Protein AF-A0A9W6QDW7-F1 (afdb_monomer)

Structure (mmCIF, N/CA/C/O backbone):
data_AF-A0A9W6QDW7-F1
#
_entry.id   AF-A0A9W6QDW7-F1
#
loop_
_atom_site.group_PDB
_atom_site.id
_atom_site.type_symbol
_atom_site.label_atom_id
_atom_site.label_alt_id
_atom_site.label_comp_id
_atom_site.label_asym_id
_atom_site.label_entity_id
_atom_site.label_seq_id
_atom_site.pdbx_PDB_ins_code
_atom_site.Cartn_x
_atom_site.Cartn_y
_atom_site.Cartn_z
_atom_site.occupancy
_atom_site.B_iso_or_equiv
_atom_site.auth_seq_id
_atom_site.auth_comp_id
_atom_site.auth_asym_id
_atom_site.auth_atom_id
_atom_site.pdbx_PDB_model_num
ATOM 1 N N . MET A 1 1 ? 29.495 6.963 -20.600 1.00 66.56 1 MET A N 1
ATOM 2 C CA . MET A 1 1 ? 28.481 5.918 -20.327 1.00 66.56 1 MET A CA 1
ATOM 3 C C . MET A 1 1 ? 27.839 5.530 -21.652 1.00 66.56 1 MET A C 1
ATOM 5 O O . MET A 1 1 ? 27.505 6.434 -22.404 1.00 66.56 1 MET A O 1
ATOM 9 N N . SER A 1 2 ? 27.755 4.238 -21.989 1.00 92.69 2 SER A N 1
ATOM 10 C CA . SER A 1 2 ? 27.224 3.792 -23.292 1.00 92.69 2 SER A CA 1
ATOM 11 C C . SER A 1 2 ? 25.698 3.630 -23.260 1.00 92.69 2 SER A C 1
ATOM 13 O O . SER A 1 2 ? 25.138 3.363 -22.196 1.00 92.69 2 SER A O 1
ATOM 15 N N . LEU A 1 3 ? 25.031 3.738 -24.418 1.00 90.56 3 LEU A N 1
ATOM 16 C CA . LEU A 1 3 ? 23.587 3.486 -24.549 1.00 90.56 3 LEU A CA 1
ATOM 17 C C . LEU A 1 3 ? 23.208 2.088 -24.035 1.00 90.56 3 LEU A C 1
ATOM 19 O O . LEU A 1 3 ? 22.211 1.933 -23.341 1.00 90.56 3 LEU A O 1
ATOM 23 N N . ARG A 1 4 ? 24.047 1.083 -24.306 1.00 92.44 4 ARG A N 1
ATOM 24 C CA . ARG A 1 4 ? 23.862 -0.288 -23.819 1.00 92.44 4 ARG A CA 1
ATOM 25 C C . ARG A 1 4 ? 23.875 -0.360 -22.290 1.00 92.44 4 ARG A C 1
ATOM 27 O O . ARG A 1 4 ? 22.956 -0.919 -21.707 1.00 92.44 4 ARG A O 1
ATOM 34 N N . THR A 1 5 ? 24.863 0.269 -21.654 1.00 91.31 5 THR A N 1
ATOM 35 C CA . THR A 1 5 ? 24.975 0.323 -20.187 1.00 91.31 5 THR A CA 1
ATOM 36 C C . THR A 1 5 ? 23.779 1.041 -19.553 1.00 91.31 5 THR A C 1
ATOM 38 O O . THR A 1 5 ? 23.321 0.645 -18.487 1.00 91.31 5 THR A O 1
ATOM 41 N N . TRP A 1 6 ? 23.251 2.082 -20.207 1.00 91.00 6 TRP A N 1
ATOM 42 C CA . TRP A 1 6 ? 22.046 2.774 -19.744 1.00 91.00 6 TRP A CA 1
ATOM 43 C C . TRP A 1 6 ? 20.794 1.886 -19.843 1.00 91.00 6 TRP A C 1
ATOM 45 O O . TRP A 1 6 ? 20.041 1.805 -18.878 1.00 91.00 6 TRP A O 1
ATOM 55 N N . ILE A 1 7 ? 20.606 1.166 -20.958 1.00 93.06 7 ILE A N 1
ATOM 56 C CA . ILE A 1 7 ? 19.473 0.240 -21.146 1.00 93.06 7 ILE A CA 1
ATOM 57 C C . ILE A 1 7 ? 19.524 -0.911 -20.133 1.00 93.06 7 ILE A C 1
ATOM 59 O O . ILE A 1 7 ? 18.508 -1.240 -19.528 1.00 93.06 7 ILE A O 1
ATOM 63 N N . GLU A 1 8 ? 20.694 -1.523 -19.938 1.00 93.31 8 GLU A N 1
ATOM 64 C CA . GLU A 1 8 ? 20.882 -2.627 -18.985 1.00 93.31 8 GLU A CA 1
ATOM 65 C C . GLU A 1 8 ? 20.585 -2.174 -17.551 1.00 93.31 8 GLU A C 1
ATOM 67 O O . GLU A 1 8 ? 19.834 -2.837 -16.836 1.00 93.31 8 GLU A O 1
ATOM 72 N N . ARG A 1 9 ? 21.090 -0.998 -17.159 1.00 91.69 9 ARG A N 1
ATOM 73 C CA . ARG A 1 9 ? 20.782 -0.402 -15.858 1.00 91.69 9 ARG A CA 1
ATOM 74 C C . ARG A 1 9 ? 19.287 -0.126 -15.701 1.00 91.69 9 ARG A C 1
ATOM 76 O O . ARG A 1 9 ? 18.727 -0.453 -14.661 1.00 91.69 9 ARG A O 1
ATOM 83 N N . ARG A 1 10 ? 18.638 0.434 -16.726 1.00 92.88 10 ARG A N 1
ATOM 84 C CA . ARG A 1 10 ? 17.209 0.755 -16.657 1.00 92.88 10 ARG A CA 1
ATOM 85 C C . ARG A 1 10 ? 16.346 -0.496 -16.497 1.00 92.88 10 ARG A C 1
ATOM 87 O O . ARG A 1 10 ? 15.411 -0.478 -15.709 1.00 92.88 10 ARG A O 1
ATOM 94 N N . ARG A 1 11 ? 16.686 -1.587 -17.189 1.00 92.31 11 ARG A N 1
ATOM 95 C CA . ARG A 1 11 ? 15.996 -2.876 -17.020 1.00 92.31 11 ARG A CA 1
ATOM 96 C C . ARG A 1 11 ? 16.145 -3.424 -15.604 1.00 92.31 11 ARG A C 1
ATOM 98 O O . ARG A 1 11 ? 15.151 -3.827 -15.017 1.00 92.31 11 ARG A O 1
ATOM 105 N N . ALA A 1 12 ? 17.354 -3.384 -15.046 1.00 91.69 12 ALA A N 1
ATOM 106 C CA . ALA A 1 12 ? 17.587 -3.828 -13.673 1.00 91.69 12 ALA A CA 1
ATOM 107 C C . ALA A 1 12 ? 16.793 -2.989 -12.653 1.00 91.69 12 ALA A C 1
ATOM 109 O O . ALA A 1 12 ? 16.209 -3.537 -11.724 1.00 91.69 12 ALA A O 1
ATOM 110 N N . GLU A 1 13 ? 16.723 -1.668 -12.844 1.00 91.12 13 GLU A N 1
ATOM 111 C CA . GLU A 1 13 ? 15.886 -0.783 -12.021 1.00 91.12 13 GLU A CA 1
ATOM 112 C C . GLU A 1 13 ? 14.393 -1.140 -12.148 1.00 91.12 13 GLU A C 1
ATOM 114 O O . GLU A 1 13 ? 13.696 -1.242 -11.142 1.00 91.12 13 GLU A O 1
ATOM 119 N N . GLU A 1 14 ? 13.900 -1.406 -13.361 1.00 91.06 14 GLU A N 1
ATOM 120 C CA . GLU A 1 14 ? 12.497 -1.777 -13.595 1.00 91.06 14 GLU A CA 1
ATOM 121 C C . GLU A 1 14 ? 12.107 -3.127 -12.983 1.00 91.06 14 GLU A C 1
ATOM 123 O O . GLU A 1 14 ? 10.976 -3.268 -12.497 1.00 91.06 14 GLU A O 1
ATOM 128 N N . GLU A 1 15 ? 13.024 -4.099 -13.004 1.00 93.19 15 GLU A N 1
ATOM 129 C CA . GLU A 1 15 ? 12.875 -5.407 -12.359 1.00 93.19 15 GLU A CA 1
ATOM 130 C C . GLU A 1 15 ? 12.840 -5.277 -10.833 1.00 93.19 15 GLU A C 1
ATOM 132 O O . GLU A 1 15 ? 11.961 -5.858 -10.193 1.00 93.19 15 GLU A O 1
ATOM 137 N N . LEU A 1 16 ? 13.731 -4.467 -10.252 1.00 91.62 16 LEU A N 1
ATOM 138 C CA . LEU A 1 16 ? 13.738 -4.185 -8.813 1.00 91.62 16 LEU A CA 1
ATOM 139 C C . LEU A 1 16 ? 12.437 -3.508 -8.371 1.00 91.62 16 LEU A C 1
ATOM 141 O O . LEU A 1 16 ? 11.767 -3.990 -7.461 1.00 91.62 16 LEU A O 1
ATOM 145 N N . GLU A 1 17 ? 12.012 -2.463 -9.080 1.00 91.00 17 GLU A N 1
ATOM 146 C CA . GLU A 1 17 ? 1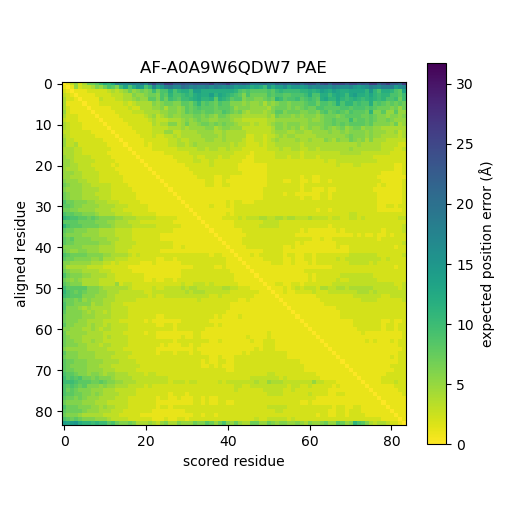0.734 -1.794 -8.822 1.00 91.00 17 GLU A CA 1
ATOM 147 C C . GLU A 1 17 ? 9.528 -2.754 -8.970 1.00 91.00 17 GLU A C 1
ATOM 149 O O . GLU A 1 17 ? 8.491 -2.566 -8.329 1.00 91.00 17 GLU A O 1
ATOM 154 N N . ALA A 1 18 ? 9.622 -3.783 -9.826 1.00 93.88 18 ALA A N 1
ATOM 155 C CA . ALA A 1 18 ? 8.580 -4.806 -9.964 1.00 93.88 18 ALA A CA 1
ATOM 156 C C . ALA A 1 18 ? 8.534 -5.747 -8.768 1.00 93.88 18 ALA A C 1
ATOM 158 O O . ALA A 1 18 ? 7.445 -6.036 -8.267 1.00 93.88 18 ALA A O 1
ATOM 159 N N . ALA A 1 19 ? 9.702 -6.195 -8.314 1.00 95.50 19 ALA A N 1
ATOM 160 C CA . ALA A 1 19 ? 9.823 -7.033 -7.135 1.00 95.50 19 ALA A CA 1
ATOM 161 C C . ALA A 1 19 ? 9.318 -6.303 -5.882 1.00 95.50 19 ALA A C 1
ATOM 163 O O . ALA A 1 19 ? 8.553 -6.878 -5.107 1.00 95.50 19 ALA A O 1
ATOM 164 N N . ASP A 1 20 ? 9.662 -5.023 -5.723 1.00 95.81 20 ASP A N 1
ATOM 165 C CA . ASP A 1 20 ? 9.212 -4.211 -4.591 1.00 95.81 20 ASP A CA 1
ATOM 166 C C . ASP A 1 20 ? 7.694 -4.008 -4.580 1.00 95.81 20 ASP A C 1
ATOM 168 O O . ASP A 1 20 ? 7.062 -4.168 -3.536 1.00 95.81 20 ASP A O 1
ATOM 172 N N . ALA A 1 21 ? 7.082 -3.732 -5.736 1.00 96.75 21 ALA A N 1
ATOM 173 C CA . ALA A 1 21 ? 5.628 -3.612 -5.828 1.00 96.75 21 ALA A CA 1
ATOM 174 C C . ALA A 1 21 ? 4.910 -4.930 -5.497 1.00 96.75 21 ALA A C 1
ATOM 176 O O . ALA A 1 21 ? 3.921 -4.928 -4.764 1.00 96.75 21 ALA A O 1
ATOM 177 N N . ALA A 1 22 ? 5.424 -6.062 -5.985 1.00 97.69 22 ALA A N 1
ATOM 178 C CA . ALA A 1 22 ? 4.860 -7.374 -5.676 1.00 97.69 22 ALA A CA 1
ATOM 179 C C . ALA A 1 22 ? 4.996 -7.725 -4.183 1.00 97.69 22 ALA A C 1
ATOM 181 O O . ALA A 1 22 ? 4.067 -8.279 -3.591 1.00 97.69 22 ALA A O 1
ATOM 182 N N . ARG A 1 23 ? 6.126 -7.369 -3.557 1.00 98.06 23 ARG A N 1
ATOM 183 C CA . ARG A 1 23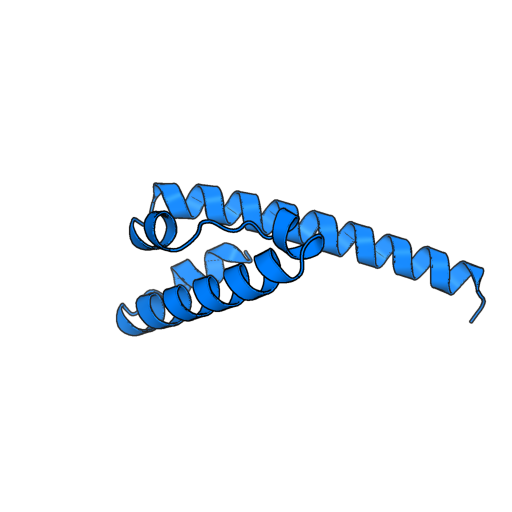 ? 6.336 -7.533 -2.113 1.00 98.06 23 ARG A CA 1
ATOM 184 C C . ARG A 1 23 ? 5.351 -6.688 -1.309 1.00 98.06 23 ARG A C 1
ATOM 186 O O . ARG A 1 23 ? 4.681 -7.224 -0.430 1.00 98.06 23 ARG A O 1
ATOM 193 N N . ALA A 1 24 ? 5.217 -5.408 -1.646 1.00 98.12 24 ALA A N 1
ATOM 194 C CA . ALA A 1 24 ? 4.285 -4.509 -0.973 1.00 98.12 24 ALA A CA 1
ATOM 195 C C . ALA A 1 24 ? 2.826 -4.983 -1.106 1.00 98.12 24 ALA A C 1
ATOM 197 O O . ALA A 1 24 ? 2.063 -4.900 -0.146 1.00 98.12 24 ALA A O 1
ATOM 198 N N . ASP A 1 25 ? 2.445 -5.562 -2.250 1.00 98.44 25 ASP A N 1
ATOM 199 C CA . ASP A 1 25 ? 1.130 -6.190 -2.426 1.00 98.44 25 ASP A CA 1
ATOM 200 C C . ASP A 1 25 ? 0.930 -7.402 -1.507 1.00 98.44 25 ASP A C 1
ATOM 202 O O . ASP A 1 25 ? -0.139 -7.554 -0.909 1.00 98.44 25 ASP A O 1
ATOM 206 N N . GLY A 1 26 ? 1.954 -8.245 -1.357 1.00 98.38 26 GLY A N 1
ATOM 207 C CA . GLY A 1 26 ? 1.935 -9.372 -0.423 1.00 98.38 26 GLY A CA 1
ATOM 208 C C . GLY A 1 26 ? 1.780 -8.915 1.029 1.00 98.38 26 GLY A C 1
ATOM 209 O O . GLY A 1 26 ? 0.900 -9.402 1.742 1.00 98.38 26 GLY A O 1
ATOM 210 N N . ASN A 1 27 ? 2.573 -7.925 1.439 1.00 98.38 27 ASN A N 1
ATOM 211 C CA . ASN A 1 27 ? 2.496 -7.323 2.768 1.00 98.38 27 ASN A CA 1
ATOM 212 C C . ASN A 1 27 ? 1.115 -6.710 3.022 1.00 98.38 27 ASN A C 1
ATOM 214 O O . ASN A 1 27 ? 0.498 -6.963 4.057 1.00 98.38 27 ASN A O 1
ATOM 218 N N . LEU A 1 28 ? 0.584 -5.966 2.050 1.00 98.25 28 LEU A N 1
ATOM 219 C CA . LEU A 1 28 ?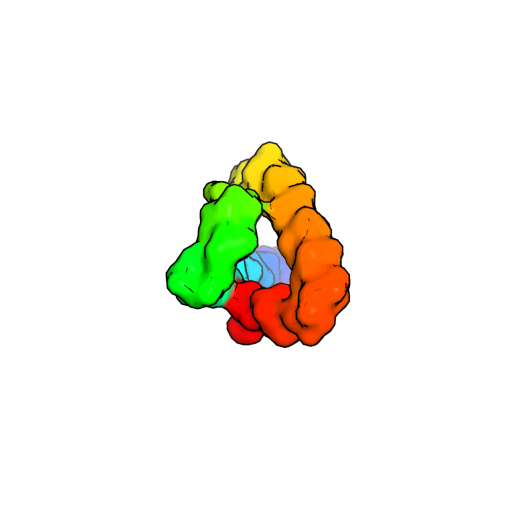 -0.740 -5.365 2.138 1.00 98.25 28 LEU A CA 1
ATOM 220 C C . LEU A 1 28 ? -1.845 -6.426 2.239 1.00 98.25 28 LEU A C 1
ATOM 222 O O . LEU A 1 28 ? -2.798 -6.247 2.993 1.00 98.25 28 LEU A O 1
ATOM 226 N N . ALA A 1 29 ? -1.731 -7.548 1.526 1.00 98.19 29 ALA A N 1
ATOM 227 C CA . ALA A 1 29 ? -2.678 -8.656 1.638 1.00 98.19 29 ALA A CA 1
ATOM 228 C C . ALA A 1 29 ? -2.639 -9.329 3.023 1.00 98.19 29 ALA A C 1
ATOM 230 O O . ALA A 1 29 ? -3.683 -9.732 3.541 1.00 98.19 29 ALA A O 1
ATOM 231 N N . CYS A 1 30 ? -1.462 -9.441 3.645 1.00 97.69 30 CYS A N 1
ATOM 232 C CA . CYS A 1 30 ? -1.343 -9.857 5.045 1.00 97.69 30 CYS A CA 1
ATOM 233 C C . CYS A 1 30 ? -2.013 -8.844 5.976 1.00 97.69 30 CYS A C 1
ATOM 235 O O . CYS A 1 30 ? -2.918 -9.215 6.719 1.00 97.69 30 CYS A O 1
ATOM 237 N N . LEU A 1 31 ? -1.667 -7.567 5.838 1.00 97.31 31 LEU A N 1
ATOM 238 C CA . LEU A 1 31 ? -2.181 -6.487 6.672 1.00 97.31 31 LEU A CA 1
ATOM 239 C C . LEU A 1 31 ? -3.711 -6.368 6.603 1.00 97.31 31 LEU A C 1
ATOM 241 O O . LEU A 1 31 ? -4.360 -6.217 7.629 1.00 97.31 31 LEU A O 1
ATOM 245 N N . LYS A 1 32 ? -4.315 -6.540 5.421 1.00 98.00 32 LYS A N 1
ATOM 246 C CA . LYS A 1 32 ? -5.779 -6.562 5.240 1.00 98.00 32 LYS A CA 1
ATOM 247 C C . LYS A 1 32 ? -6.493 -7.666 6.025 1.00 98.00 32 LYS A C 1
ATOM 249 O O . LYS A 1 32 ? -7.686 -7.544 6.279 1.00 98.00 32 LYS A O 1
ATOM 254 N N . ARG A 1 33 ? -5.811 -8.761 6.369 1.00 97.75 33 ARG A N 1
ATOM 255 C CA . ARG A 1 33 ? -6.399 -9.840 7.183 1.00 97.75 33 ARG A CA 1
ATOM 256 C C . ARG A 1 33 ? -6.364 -9.522 8.675 1.00 97.75 33 ARG A C 1
ATOM 258 O O . ARG A 1 33 ? -7.189 -10.043 9.416 1.00 97.75 33 ARG A O 1
ATOM 265 N N . GLU A 1 34 ? -5.417 -8.693 9.096 1.00 95.38 34 GLU A N 1
ATOM 266 C CA . GLU A 1 34 ? -5.132 -8.403 10.503 1.00 95.38 34 GLU A CA 1
ATOM 267 C C . GLU A 1 34 ? -5.714 -7.060 10.951 1.00 95.38 34 GLU A C 1
ATOM 269 O O . GLU A 1 34 ? -6.097 -6.907 12.110 1.00 95.38 34 GLU A O 1
ATOM 274 N N . ASP A 1 35 ? -5.815 -6.099 10.032 1.00 97.31 35 ASP A N 1
ATOM 275 C CA . ASP A 1 35 ? -6.264 -4.744 10.304 1.00 97.31 35 ASP A CA 1
ATOM 276 C C . ASP A 1 35 ? -7.502 -4.359 9.464 1.00 97.31 35 ASP A C 1
ATOM 278 O O . ASP A 1 35 ? -7.410 -4.195 8.239 1.00 97.31 35 ASP A O 1
ATOM 282 N N . PRO A 1 36 ? -8.671 -4.161 10.105 1.00 97.06 36 PRO A N 1
ATOM 283 C CA . PRO A 1 36 ? -9.905 -3.785 9.416 1.00 97.06 36 PRO A CA 1
ATOM 284 C C . PRO A 1 36 ? -9.816 -2.464 8.644 1.00 97.06 36 PRO A C 1
ATOM 286 O O . PRO A 1 36 ? -10.472 -2.319 7.611 1.00 97.06 36 PRO A O 1
ATOM 289 N N . ASP A 1 37 ? -9.005 -1.503 9.102 1.00 97.50 37 ASP A N 1
ATOM 290 C CA . ASP A 1 37 ? -8.822 -0.242 8.376 1.00 97.50 37 ASP A CA 1
ATOM 291 C C . ASP A 1 37 ? -8.090 -0.460 7.059 1.00 97.50 37 ASP A C 1
ATOM 293 O O . ASP A 1 37 ? -8.511 0.081 6.039 1.00 97.50 37 ASP A O 1
ATOM 297 N N . ALA A 1 38 ? -7.044 -1.291 7.046 1.00 97.62 38 ALA A N 1
ATOM 298 C CA . ALA A 1 38 ? -6.360 -1.650 5.812 1.00 97.62 38 ALA A CA 1
ATOM 299 C C . ALA A 1 38 ? -7.311 -2.344 4.818 1.00 97.62 38 ALA A C 1
ATOM 301 O O . ALA A 1 38 ? -7.294 -2.035 3.624 1.00 97.62 38 ALA A O 1
ATOM 302 N N . ALA A 1 39 ? -8.178 -3.242 5.301 1.00 97.88 39 ALA A N 1
ATOM 303 C CA . ALA A 1 39 ? -9.198 -3.894 4.474 1.00 97.88 39 ALA A CA 1
ATOM 304 C C . ALA A 1 39 ? -10.214 -2.902 3.890 1.00 97.88 39 ALA A C 1
ATOM 306 O O . ALA A 1 39 ? -10.600 -3.030 2.728 1.00 97.88 39 ALA A O 1
ATOM 307 N N . ARG A 1 40 ? -10.630 -1.910 4.685 1.00 98.19 40 ARG A N 1
ATOM 308 C CA . ARG A 1 40 ? -11.589 -0.874 4.284 1.00 98.19 40 ARG A CA 1
ATOM 309 C C . ARG A 1 40 ? -10.991 0.134 3.302 1.00 98.19 40 ARG A C 1
ATOM 311 O O . ARG A 1 40 ? -11.668 0.527 2.357 1.00 98.19 40 ARG A O 1
ATOM 318 N N . ILE A 1 41 ? -9.766 0.589 3.554 1.00 98.31 41 ILE A N 1
ATOM 319 C CA . ILE A 1 41 ? -9.148 1.712 2.839 1.00 98.31 41 ILE A CA 1
ATOM 320 C C . ILE A 1 41 ? -8.556 1.255 1.510 1.00 98.31 41 ILE A C 1
ATOM 322 O O . ILE A 1 41 ? -8.770 1.898 0.482 1.00 98.31 41 ILE A O 1
ATOM 326 N N . PHE A 1 42 ? -7.802 0.155 1.506 1.00 98.25 42 PHE A N 1
ATOM 327 C CA . PHE A 1 42 ? -7.015 -0.207 0.336 1.00 98.25 42 PHE A CA 1
ATOM 328 C C . PHE A 1 42 ? -7.814 -1.027 -0.666 1.00 98.25 42 PHE A C 1
ATOM 330 O O . PHE A 1 42 ? -8.157 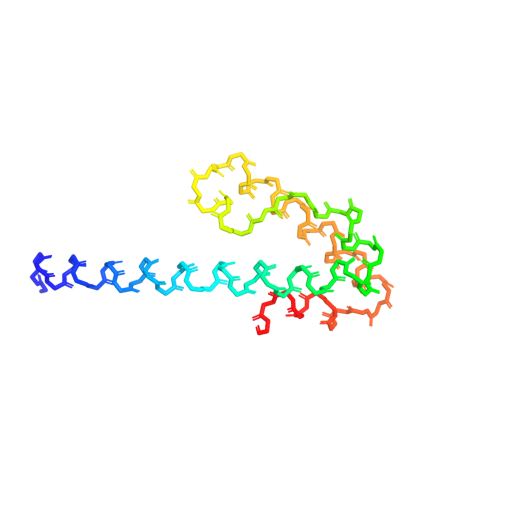-2.188 -0.436 1.00 98.25 42 PHE A O 1
ATOM 337 N N . THR A 1 43 ? -7.981 -0.471 -1.856 1.00 96.62 43 THR A N 1
ATOM 338 C CA . THR A 1 43 ? -8.570 -1.170 -3.008 1.00 96.62 43 THR A CA 1
ATOM 339 C C . THR A 1 43 ? -7.619 -1.209 -4.199 1.00 96.62 43 THR A C 1
ATOM 341 O O . THR A 1 43 ? -7.756 -2.088 -5.044 1.00 96.62 43 THR A O 1
ATOM 344 N N . ALA A 1 44 ? -6.651 -0.289 -4.262 1.00 96.50 44 ALA A N 1
ATOM 345 C CA . ALA A 1 44 ? -5.564 -0.324 -5.229 1.00 96.50 44 ALA A CA 1
ATOM 346 C C . ALA A 1 44 ? -4.436 -1.259 -4.761 1.00 96.50 44 ALA A C 1
ATOM 348 O O . ALA A 1 44 ? -4.297 -1.547 -3.570 1.00 96.50 44 ALA A O 1
ATOM 349 N N . THR A 1 45 ? -3.626 -1.718 -5.713 1.00 97.50 45 THR A N 1
ATOM 350 C CA . THR A 1 45 ? -2.400 -2.486 -5.459 1.00 97.50 45 THR A CA 1
ATOM 351 C C . THR A 1 45 ? -1.199 -1.726 -6.020 1.00 97.50 45 THR A C 1
ATOM 353 O O . THR A 1 45 ? -1.335 -0.961 -6.980 1.00 97.50 45 THR A O 1
ATOM 356 N N . PHE A 1 46 ? -0.016 -1.934 -5.448 1.00 97.88 46 PHE A N 1
ATOM 357 C CA . PHE A 1 46 ? 1.242 -1.359 -5.917 1.00 97.88 46 PHE A CA 1
ATOM 358 C C . PHE A 1 46 ? 1.554 -1.813 -7.341 1.00 97.88 46 PHE A C 1
ATOM 360 O O . PHE A 1 46 ? 1.909 -0.992 -8.189 1.00 97.88 46 PHE A O 1
ATOM 367 N N . THR A 1 47 ? 1.344 -3.095 -7.653 1.00 97.62 47 THR A N 1
ATOM 368 C CA . THR A 1 47 ? 1.570 -3.610 -9.011 1.00 97.62 47 THR A CA 1
ATOM 369 C C . THR A 1 47 ? 0.653 -2.943 -10.039 1.00 97.62 47 THR A C 1
ATOM 371 O O . THR A 1 47 ? 1.094 -2.645 -11.152 1.00 97.62 47 THR A O 1
ATOM 374 N N . ALA A 1 48 ? -0.609 -2.677 -9.687 1.00 96.62 48 ALA A N 1
ATOM 375 C CA . ALA A 1 48 ? -1.542 -1.993 -10.577 1.00 96.62 48 ALA A CA 1
ATOM 376 C C . ALA A 1 48 ? -1.199 -0.499 -10.721 1.00 96.62 48 ALA A C 1
ATOM 378 O O . ALA A 1 48 ? -1.168 0.017 -11.839 1.00 96.62 48 ALA A O 1
ATOM 379 N N . ALA A 1 49 ? -0.839 0.167 -9.620 1.00 97.00 49 ALA A N 1
ATOM 380 C CA . ALA A 1 49 ? -0.411 1.565 -9.605 1.00 97.00 49 ALA A CA 1
ATOM 381 C C . ALA A 1 49 ? 0.814 1.837 -10.494 1.00 97.00 49 ALA A C 1
ATOM 383 O O . ALA A 1 49 ? 0.917 2.908 -11.079 1.00 97.00 49 ALA A O 1
ATOM 384 N N . ARG A 1 50 ? 1.718 0.865 -10.679 1.00 94.81 50 ARG A N 1
ATOM 385 C CA . ARG A 1 50 ? 2.856 1.023 -11.607 1.00 94.81 50 ARG A CA 1
ATOM 386 C C . ARG A 1 50 ? 2.451 1.161 -13.074 1.00 94.81 50 ARG A C 1
ATOM 388 O O . ARG A 1 50 ? 3.232 1.668 -13.873 1.00 94.81 50 ARG A O 1
ATOM 395 N N . ARG A 1 51 ? 1.279 0.648 -13.450 1.00 94.44 51 ARG A N 1
ATOM 396 C CA . ARG A 1 51 ? 0.837 0.556 -14.852 1.00 94.44 51 ARG A CA 1
ATOM 397 C C . ARG A 1 51 ? -0.220 1.588 -15.209 1.00 94.44 51 ARG A C 1
ATOM 399 O O . ARG A 1 51 ? -0.404 1.873 -16.388 1.00 94.44 51 ARG A O 1
ATOM 406 N N . ASP A 1 52 ? -0.912 2.121 -14.210 1.00 96.38 52 ASP A N 1
ATOM 407 C CA . ASP A 1 52 ? -2.029 3.031 -14.399 1.00 96.38 52 ASP A CA 1
ATOM 408 C C . ASP A 1 52 ? -1.937 4.217 -13.439 1.00 96.38 52 ASP A C 1
ATOM 410 O O . ASP A 1 52 ? -2.003 4.067 -12.217 1.00 96.38 52 ASP A O 1
ATOM 414 N N . ARG A 1 53 ? -1.840 5.419 -14.015 1.00 95.88 53 ARG A N 1
ATOM 415 C CA . ARG A 1 53 ? -1.715 6.670 -13.261 1.00 95.88 53 ARG A CA 1
ATOM 416 C C . ARG A 1 53 ? -2.902 6.899 -12.329 1.00 95.88 53 ARG A C 1
ATOM 418 O O . ARG A 1 53 ? -2.718 7.363 -11.211 1.00 95.88 53 ARG A O 1
ATOM 425 N N . ARG A 1 54 ? -4.118 6.556 -12.759 1.00 97.69 54 ARG A N 1
ATOM 426 C CA . ARG A 1 54 ? -5.309 6.726 -11.919 1.00 97.69 54 ARG A CA 1
ATOM 427 C C . ARG A 1 54 ? -5.239 5.826 -10.683 1.00 97.69 54 ARG A C 1
ATOM 429 O O . ARG A 1 54 ? -5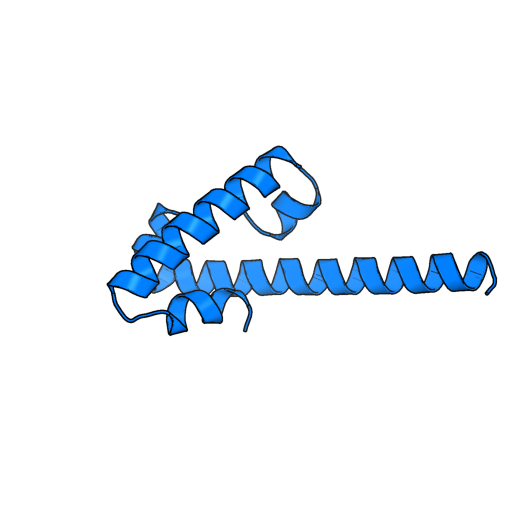.546 6.274 -9.582 1.00 97.69 54 ARG A O 1
ATOM 436 N N . THR A 1 55 ? -4.809 4.581 -10.859 1.00 97.69 55 THR A N 1
ATOM 437 C CA . THR A 1 55 ? -4.580 3.635 -9.761 1.00 97.69 55 THR A CA 1
ATOM 438 C C . THR A 1 55 ? -3.447 4.103 -8.849 1.00 97.69 55 THR A C 1
ATOM 440 O O . THR A 1 55 ? -3.543 3.941 -7.635 1.00 97.69 55 THR A O 1
ATOM 443 N N . GLN A 1 56 ? -2.404 4.732 -9.397 1.00 97.81 56 GLN A N 1
ATOM 444 C CA . GLN A 1 56 ? -1.347 5.361 -8.604 1.00 97.81 56 GLN A CA 1
ATOM 445 C C . GLN A 1 56 ? -1.885 6.489 -7.722 1.00 97.81 56 GLN A C 1
ATOM 447 O O . GLN A 1 56 ? -1.648 6.476 -6.516 1.00 97.81 56 GLN A O 1
ATOM 452 N N . ASP A 1 57 ? -2.635 7.429 -8.296 1.00 98.19 57 ASP A N 1
ATOM 453 C CA . ASP A 1 57 ? -3.218 8.550 -7.552 1.00 98.19 57 ASP A CA 1
ATOM 454 C C . ASP A 1 57 ? -4.166 8.040 -6.449 1.00 98.19 57 ASP A C 1
ATOM 456 O O . ASP A 1 57 ? -4.142 8.521 -5.313 1.00 98.19 57 ASP A O 1
ATOM 460 N N . GLN A 1 58 ? -4.943 6.995 -6.752 1.00 98.31 58 GLN A N 1
ATOM 461 C CA . GLN A 1 58 ? -5.793 6.316 -5.778 1.00 98.31 58 GLN A CA 1
ATOM 462 C C . GLN A 1 58 ? -4.985 5.663 -4.648 1.00 98.31 58 GLN A C 1
ATOM 464 O O . GLN A 1 58 ? -5.333 5.828 -3.479 1.00 98.31 58 GLN A O 1
ATOM 469 N N . LEU A 1 59 ? -3.910 4.939 -4.972 1.00 98.31 59 LEU A N 1
ATOM 470 C CA . LEU A 1 59 ? -3.052 4.299 -3.975 1.00 98.31 59 LEU A CA 1
ATOM 471 C C . LEU A 1 59 ? -2.393 5.335 -3.056 1.00 98.31 59 LEU A C 1
ATOM 473 O O . LEU A 1 59 ? -2.324 5.119 -1.849 1.00 98.31 59 LEU A O 1
ATOM 477 N N . VAL A 1 60 ? -1.956 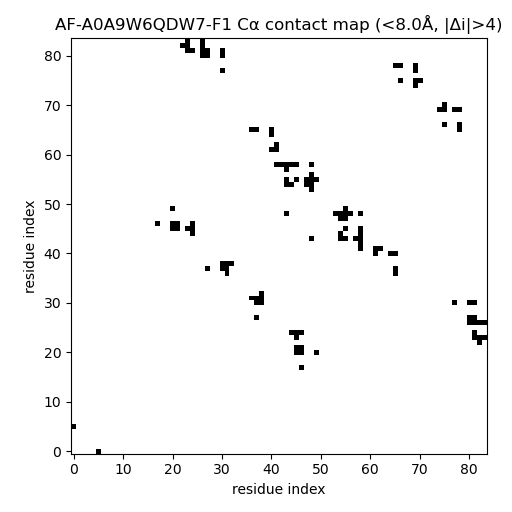6.476 -3.599 1.00 98.25 60 VAL A N 1
ATOM 478 C CA . VAL A 1 60 ? -1.384 7.578 -2.808 1.00 98.25 60 VAL A CA 1
ATOM 479 C C . VAL A 1 60 ? -2.402 8.124 -1.810 1.00 98.25 60 VAL A C 1
ATOM 481 O O . VAL A 1 60 ? -2.075 8.267 -0.632 1.00 98.25 60 VAL A O 1
ATOM 484 N N . ALA A 1 61 ? -3.639 8.381 -2.243 1.00 98.50 61 ALA A N 1
ATOM 485 C CA . ALA A 1 61 ? -4.695 8.850 -1.348 1.00 98.50 61 ALA A CA 1
ATOM 486 C C . ALA A 1 61 ? -4.997 7.830 -0.233 1.00 98.50 61 ALA A C 1
ATOM 488 O O . ALA A 1 61 ? -5.116 8.199 0.934 1.00 98.50 61 ALA A O 1
ATOM 489 N N . GLN A 1 62 ? -5.044 6.540 -0.576 1.00 98.56 62 GLN A N 1
ATOM 490 C CA . GLN A 1 62 ? -5.267 5.451 0.382 1.00 98.56 62 GLN A CA 1
ATOM 491 C C . GLN A 1 62 ? -4.124 5.329 1.399 1.00 98.56 62 GLN A C 1
ATOM 493 O O . GLN A 1 62 ? -4.376 5.185 2.595 1.00 98.56 62 GLN A O 1
ATOM 498 N N . LEU A 1 63 ? -2.869 5.449 0.953 1.00 98.56 63 LEU A N 1
ATOM 499 C CA . LEU A 1 63 ? -1.703 5.471 1.840 1.00 98.56 63 LEU A CA 1
ATOM 500 C C . LEU A 1 63 ? -1.751 6.655 2.806 1.00 98.56 63 LEU A C 1
ATOM 502 O O . LEU A 1 63 ? -1.458 6.479 3.985 1.00 98.56 63 LEU A O 1
ATOM 506 N N . GLN A 1 64 ? -2.140 7.839 2.333 1.00 98.50 64 GLN A N 1
ATOM 507 C CA . GLN A 1 64 ? -2.266 9.030 3.174 1.00 98.50 64 GLN A CA 1
ATOM 508 C C . GLN A 1 64 ? -3.369 8.873 4.226 1.00 98.50 64 GLN A C 1
ATOM 510 O O . GLN A 1 64 ? -3.118 9.140 5.401 1.00 98.50 64 GLN A O 1
ATOM 515 N N . GLU A 1 65 ? -4.559 8.400 3.838 1.00 98.62 65 GLU A N 1
ATOM 516 C CA . GLU A 1 65 ? -5.654 8.132 4.782 1.00 98.62 65 GLU A CA 1
ATOM 517 C C . GLU A 1 65 ? -5.216 7.121 5.850 1.00 98.62 65 GLU A C 1
ATOM 519 O O . GLU A 1 65 ? -5.372 7.360 7.051 1.00 98.62 65 GLU A O 1
ATOM 524 N N . TYR A 1 66 ? -4.602 6.018 5.419 1.00 98.44 66 TYR A N 1
ATOM 525 C CA . TYR A 1 66 ? -4.135 4.973 6.318 1.00 98.44 66 TYR A CA 1
ATOM 526 C C . TYR A 1 66 ? -3.027 5.462 7.259 1.00 98.44 66 TYR A C 1
ATOM 528 O O . TYR A 1 66 ? -3.077 5.197 8.460 1.00 98.44 66 TYR A O 1
ATOM 536 N N . ALA A 1 67 ? -2.056 6.225 6.745 1.00 98.25 67 ALA A N 1
ATOM 537 C CA . ALA A 1 67 ? -0.984 6.813 7.544 1.00 98.25 67 ALA A CA 1
ATOM 538 C C . ALA A 1 67 ? -1.533 7.733 8.639 1.00 98.25 67 ALA A C 1
ATOM 540 O O . ALA A 1 67 ? -1.116 7.627 9.790 1.00 98.25 67 ALA A O 1
ATOM 541 N N . VAL A 1 68 ? -2.492 8.604 8.307 1.00 98.50 68 VAL A N 1
ATOM 542 C CA . VAL A 1 68 ? -3.130 9.500 9.283 1.00 98.50 68 VAL A CA 1
ATOM 543 C C . VAL A 1 68 ? -3.828 8.695 10.374 1.00 98.50 68 VAL A C 1
ATOM 545 O O . VAL A 1 68 ? -3.630 8.969 11.560 1.00 98.50 68 VAL A O 1
ATOM 548 N N . LEU A 1 69 ? -4.594 7.674 9.990 1.00 98.19 69 LEU A N 1
ATOM 549 C CA . LEU A 1 69 ? -5.318 6.836 10.938 1.00 98.19 69 LEU A CA 1
ATOM 550 C C . LEU A 1 69 ? -4.353 6.100 11.878 1.00 98.19 69 LEU A C 1
ATOM 552 O O . LEU A 1 69 ? -4.520 6.130 13.099 1.00 98.19 69 LEU A O 1
ATOM 556 N N . LYS A 1 70 ? -3.300 5.477 11.337 1.00 98.12 70 LYS A N 1
ATOM 557 C CA . LYS A 1 70 ? -2.316 4.747 12.148 1.00 98.12 70 LYS A CA 1
ATOM 558 C C . LYS A 1 70 ? -1.434 5.662 12.981 1.00 98.12 70 LYS A C 1
ATOM 560 O O . LYS A 1 70 ? -1.075 5.287 14.095 1.00 98.12 70 LYS A O 1
ATOM 565 N N . HIS A 1 71 ? -1.179 6.883 12.530 1.00 98.06 71 HIS A N 1
ATOM 566 C CA . HIS A 1 71 ? -0.541 7.900 13.354 1.00 98.06 71 HIS A CA 1
ATOM 567 C C . HIS A 1 71 ? -1.411 8.267 14.565 1.00 98.06 71 HIS A C 1
ATOM 569 O O .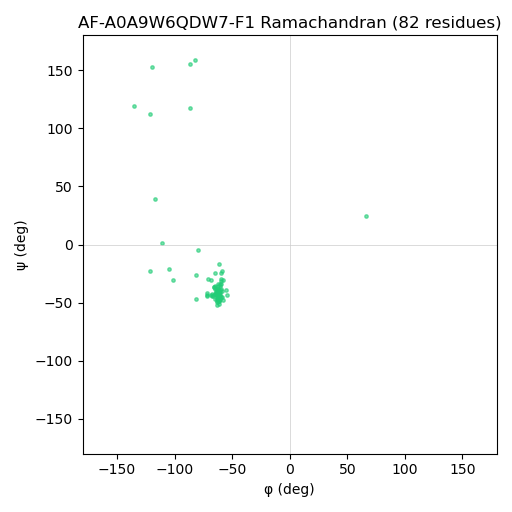 HIS A 1 71 ? -0.929 8.244 15.696 1.00 98.06 71 HIS A O 1
ATOM 575 N N . GLN A 1 72 ? -2.701 8.547 14.356 1.00 98.19 72 GLN A N 1
ATOM 576 C CA . GLN A 1 72 ? -3.641 8.890 15.434 1.00 98.19 72 GLN A CA 1
ATOM 577 C C . GLN A 1 72 ? -3.829 7.751 16.444 1.00 98.19 72 GLN A C 1
ATOM 579 O O . GLN A 1 72 ? -3.971 8.003 17.637 1.00 98.19 72 GLN A O 1
ATOM 584 N N . ALA A 1 73 ? -3.779 6.502 15.979 1.00 97.06 73 ALA A N 1
ATOM 585 C CA . ALA A 1 73 ? -3.857 5.318 16.829 1.00 97.06 73 ALA A CA 1
ATOM 586 C C . ALA A 1 73 ? -2.531 4.960 17.534 1.00 97.06 73 ALA A C 1
ATOM 588 O O . ALA A 1 73 ? -2.501 4.003 18.305 1.00 97.06 73 ALA A O 1
ATOM 589 N N . GLY A 1 74 ? -1.424 5.664 17.256 1.00 97.62 74 GLY A N 1
ATOM 590 C CA . GLY A 1 74 ? -0.09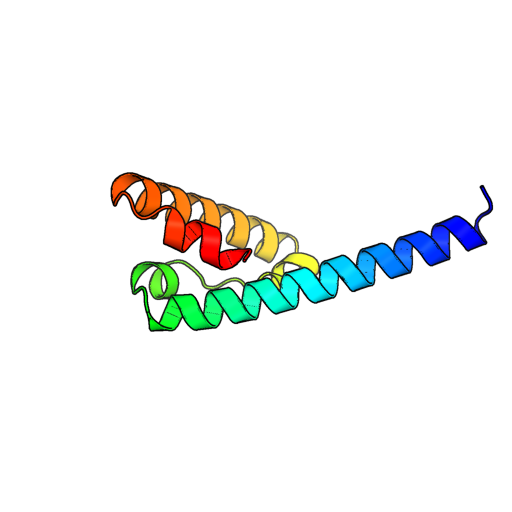5 5.302 17.765 1.00 97.62 74 GLY A CA 1
ATOM 591 C C . GLY A 1 74 ? 0.447 3.981 17.199 1.00 97.62 74 GLY A C 1
ATOM 592 O O . GLY A 1 74 ? 1.269 3.328 17.834 1.00 97.62 74 GLY A O 1
ATOM 593 N N . ARG A 1 75 ? -0.027 3.572 16.016 1.00 97.19 75 ARG A N 1
ATOM 594 C CA . ARG A 1 75 ? 0.248 2.286 15.354 1.00 97.19 75 ARG A CA 1
ATOM 595 C C . ARG A 1 75 ? 0.983 2.436 14.019 1.00 97.19 75 ARG A C 1
ATOM 597 O O . ARG A 1 75 ? 0.695 1.733 13.051 1.00 97.19 75 ARG A O 1
ATOM 604 N N . MET A 1 76 ? 1.934 3.371 13.943 1.00 97.50 76 MET A N 1
ATOM 605 C CA . MET A 1 76 ? 2.746 3.591 12.733 1.00 97.50 76 MET A CA 1
ATOM 606 C C . MET A 1 76 ? 3.590 2.371 12.334 1.00 97.50 76 MET A C 1
ATOM 608 O O . MET A 1 76 ? 4.009 2.280 11.181 1.00 97.50 76 MET A O 1
ATOM 612 N N . ASP A 1 77 ? 3.783 1.411 13.244 1.00 97.56 77 ASP A N 1
ATOM 613 C CA . ASP A 1 77 ? 4.340 0.092 12.938 1.00 97.56 77 ASP A CA 1
ATOM 614 C C . ASP A 1 77 ? 3.556 -0.606 11.817 1.00 97.56 77 ASP A C 1
ATOM 616 O O . ASP A 1 77 ? 4.160 -1.109 10.873 1.00 97.56 77 ASP A O 1
ATOM 620 N N . LEU A 1 78 ? 2.220 -0.552 11.859 1.00 96.62 78 LEU A N 1
ATOM 621 C CA . LEU A 1 78 ? 1.354 -1.170 10.850 1.00 96.62 78 LEU A CA 1
ATOM 622 C C . LEU A 1 78 ? 1.448 -0.482 9.485 1.00 96.62 78 LEU A C 1
ATOM 624 O O . LEU A 1 78 ? 1.286 -1.130 8.456 1.00 96.62 78 LEU A O 1
ATOM 628 N N . TYR A 1 79 ? 1.715 0.827 9.457 1.00 97.25 79 TYR A N 1
ATOM 629 C CA . TYR A 1 79 ? 2.004 1.534 8.208 1.00 97.25 79 TYR A CA 1
ATOM 630 C C . TYR A 1 79 ? 3.354 1.091 7.629 1.00 97.25 79 TYR A C 1
ATOM 632 O O . TYR A 1 79 ? 3.460 0.812 6.437 1.00 97.25 79 TYR A O 1
ATOM 640 N N . GLY A 1 80 ? 4.378 0.967 8.481 1.00 96.19 80 GLY A N 1
ATOM 641 C CA . GLY A 1 80 ? 5.705 0.499 8.079 1.00 96.19 80 GLY A CA 1
ATOM 642 C C . GLY A 1 80 ? 5.705 -0.921 7.506 1.00 96.19 80 GLY A C 1
ATOM 643 O O . GLY A 1 80 ? 6.437 -1.187 6.556 1.00 96.19 80 GLY A O 1
ATOM 644 N N . GLN A 1 81 ? 4.840 -1.805 8.014 1.00 97.38 81 GLN A N 1
ATOM 645 C CA . GLN A 1 81 ? 4.712 -3.187 7.532 1.00 97.38 81 GLN A CA 1
ATOM 646 C C . GLN A 1 81 ? 4.353 -3.298 6.047 1.00 97.38 81 GLN A C 1
ATOM 648 O O . GLN A 1 81 ? 4.679 -4.306 5.430 1.00 97.38 81 GLN A O 1
ATOM 653 N N . ILE A 1 82 ? 3.747 -2.271 5.443 1.00 96.75 82 ILE A N 1
ATOM 654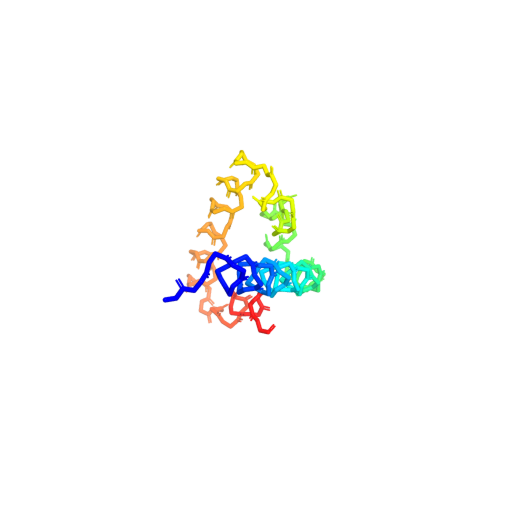 C CA . ILE A 1 82 ? 3.468 -2.256 4.000 1.00 96.75 82 ILE A CA 1
ATOM 655 C C . ILE A 1 82 ? 4.771 -2.379 3.190 1.00 96.75 82 ILE A C 1
ATOM 657 O O . ILE A 1 82 ? 4.793 -3.021 2.142 1.00 96.75 82 ILE A O 1
ATOM 661 N N . PHE A 1 83 ? 5.870 -1.817 3.698 1.00 96.25 83 PHE A N 1
ATOM 662 C CA . PHE A 1 83 ? 7.143 -1.679 2.982 1.00 96.25 83 PHE A CA 1
ATOM 663 C C . PHE A 1 83 ? 8.277 -2.553 3.540 1.00 96.25 83 PHE A C 1
ATOM 665 O O . PHE A 1 83 ? 9.404 -2.461 3.047 1.00 96.25 83 PHE A O 1
ATOM 672 N N . ALA A 1 84 ? 7.994 -3.355 4.572 1.00 89.62 84 ALA A N 1
ATOM 673 C CA . ALA A 1 84 ? 8.965 -4.238 5.217 1.00 89.62 84 ALA A CA 1
ATOM 674 C C . ALA A 1 84 ? 9.473 -5.353 4.284 1.00 89.62 84 ALA A C 1
ATOM 676 O O . ALA A 1 84 ? 8.740 -5.799 3.368 1.00 89.62 84 ALA A O 1
#

Organism: NCBI:txid2065

Solvent-accessible surface area (backbone atoms only — not comparable to full-atom values): 4571 Å² total; per-residue (Å²): 137,52,74,67,60,52,53,55,50,50,50,53,51,54,51,51,56,48,52,50,22,52,48,30,39,52,35,42,58,52,42,35,74,77,33,70,63,50,47,70,59,55,83,59,46,49,59,53,24,76,78,32,69,69,40,30,57,49,38,53,53,34,50,51,55,50,44,54,52,25,51,77,70,75,38,50,66,68,58,50,47,36,75,108

Sequence (84 aa):
MSLRTWIERRRAEEELEAADAARADGNLACLKREDPDAARIFTATFTAARRDRRTQDQLVAQLQEYAVLKHQAGRMDLYGQIFA

Mean predicted aligned error: 3.16 Å

pLDDT: mean 95.93, std 4.07, range [66.56, 98.62]

Secondary structure (DSSP, 8-state):
--HHHHHHHHHHHHHHHHHHHHHHHHHHHHHHHH-HHHHHH----HHHHTT-HHHHHHHHHHHHHHHHHHHHTT-HHHHHTT--

Foldseek 3Di:
DDPVVVVVVVVVVVVVQQVQQVQLQVLLVVLLVVDVLSVVLDPAGSNNVVPDVVSVVSVVVSLVVVCVVCVVVVNCVSSVSSRD

Radius of gyration: 15.36 Å; Cα contacts (8 Å, |Δi|>4): 66; chains: 1; bounding box: 40×19×42 Å